Protein AF-X1QF77-F1 (afdb_monomer_lite)

Structure (mmCIF, N/CA/C/O backbone):
data_AF-X1QF77-F1
#
_entry.id   AF-X1QF77-F1
#
loop_
_atom_site.group_PDB
_atom_site.id
_atom_site.type_symbol
_atom_site.label_atom_id
_atom_site.label_alt_id
_atom_site.label_comp_id
_atom_site.label_asym_id
_atom_site.label_entity_id
_atom_site.label_seq_id
_atom_site.pdbx_PDB_ins_code
_atom_site.Cartn_x
_atom_site.Cartn_y
_atom_site.Cartn_z
_atom_site.occupancy
_atom_site.B_iso_or_equiv
_atom_site.auth_seq_id
_atom_site.auth_comp_id
_atom_site.auth_asym_id
_atom_site.auth_atom_id
_atom_site.pdbx_PDB_model_num
ATOM 1 N N . MET A 1 1 ? -20.630 5.624 12.684 1.00 80.31 1 MET A N 1
ATOM 2 C CA . MET A 1 1 ? -21.473 4.924 11.677 1.00 80.31 1 MET A CA 1
ATOM 3 C C . MET A 1 1 ? -20.720 3.749 11.057 1.00 80.31 1 MET A C 1
ATOM 5 O O . MET A 1 1 ? -19.498 3.780 11.029 1.00 80.31 1 MET A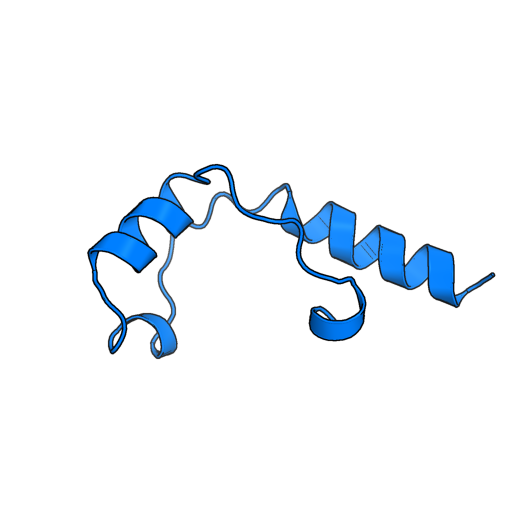 O 1
ATOM 9 N N . LEU A 1 2 ? -21.417 2.740 10.509 1.00 87.44 2 LEU A N 1
ATOM 10 C CA . LEU A 1 2 ? -20.802 1.536 9.911 1.00 87.44 2 LEU A CA 1
ATOM 11 C C . LEU A 1 2 ? -19.690 1.854 8.893 1.00 87.44 2 LEU A C 1
ATOM 13 O O . LEU A 1 2 ? -18.647 1.210 8.891 1.00 87.44 2 LEU A O 1
ATOM 17 N N . LYS A 1 3 ? -19.885 2.892 8.075 1.00 88.56 3 LYS A N 1
ATOM 18 C CA . LYS A 1 3 ? -18.897 3.356 7.095 1.00 88.56 3 LYS A CA 1
ATOM 19 C C . LYS A 1 3 ? -17.541 3.698 7.723 1.00 88.56 3 LYS A C 1
ATOM 21 O O . LYS A 1 3 ? -16.519 3.262 7.219 1.00 88.56 3 LYS A O 1
ATOM 26 N N . GLU A 1 4 ? -17.534 4.423 8.837 1.00 89.00 4 GLU A N 1
ATOM 27 C CA . GLU A 1 4 ? -16.299 4.843 9.516 1.00 89.00 4 GLU A CA 1
ATOM 28 C C . GLU A 1 4 ? -15.543 3.644 10.101 1.00 89.00 4 GLU A C 1
ATOM 30 O O . GLU A 1 4 ? -14.315 3.633 10.116 1.00 89.00 4 GLU A O 1
ATOM 35 N N . LEU A 1 5 ? -16.273 2.616 10.549 1.00 89.44 5 LEU A N 1
ATOM 36 C CA . LEU A 1 5 ? -15.682 1.363 11.024 1.00 89.44 5 LEU A CA 1
ATOM 37 C C . LEU A 1 5 ? -15.027 0.586 9.877 1.00 89.44 5 LEU A C 1
ATOM 39 O O . LEU A 1 5 ? -13.923 0.072 10.046 1.00 89.44 5 LEU A O 1
ATOM 43 N N . ILE A 1 6 ? -15.673 0.545 8.707 1.00 86.88 6 ILE A N 1
ATOM 44 C CA . ILE A 1 6 ? -15.119 -0.076 7.497 1.00 86.88 6 ILE A CA 1
ATOM 45 C C . ILE A 1 6 ? -13.880 0.693 7.020 1.00 86.88 6 ILE A C 1
ATOM 47 O O . ILE A 1 6 ? -12.842 0.086 6.763 1.00 86.88 6 ILE A O 1
ATOM 51 N N . ASP A 1 7 ? -13.956 2.024 6.961 1.00 88.75 7 ASP A N 1
ATOM 52 C CA . ASP A 1 7 ? -12.836 2.867 6.537 1.00 88.75 7 ASP A CA 1
ATOM 53 C C . ASP A 1 7 ? -11.628 2.683 7.471 1.00 88.75 7 ASP A C 1
ATOM 55 O O . ASP A 1 7 ? -10.496 2.505 7.014 1.00 88.75 7 ASP A O 1
ATOM 59 N N . LYS A 1 8 ? -11.868 2.640 8.789 1.00 86.62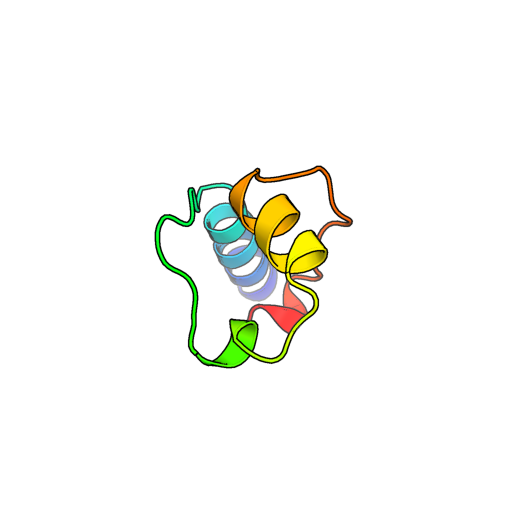 8 LYS A N 1
ATOM 60 C CA . LYS A 1 8 ? -10.828 2.381 9.792 1.00 86.62 8 LYS A CA 1
ATOM 61 C C . LYS A 1 8 ? -10.202 0.993 9.631 1.00 86.62 8 LYS A C 1
ATOM 63 O O . LYS A 1 8 ? -8.978 0.885 9.652 1.00 86.62 8 LYS A O 1
ATOM 68 N N . PHE A 1 9 ? -11.013 -0.043 9.407 1.00 87.56 9 PHE A N 1
ATOM 69 C CA . PHE A 1 9 ? -10.531 -1.410 9.198 1.00 87.56 9 PHE A CA 1
ATOM 70 C C . PHE A 1 9 ? -9.531 -1.500 8.036 1.00 87.56 9 PHE A C 1
ATOM 72 O O . PHE A 1 9 ? -8.446 -2.065 8.188 1.00 87.56 9 PHE A O 1
ATOM 79 N N . TYR A 1 10 ? -9.852 -0.897 6.889 1.00 83.38 10 TYR A N 1
ATOM 80 C CA . TYR A 1 10 ? -8.967 -0.920 5.722 1.00 83.38 10 TYR A CA 1
ATOM 81 C C . TYR A 1 10 ? -7.692 -0.088 5.913 1.00 83.38 10 TYR A C 1
ATOM 83 O O . TYR A 1 10 ? -6.611 -0.507 5.488 1.00 83.38 10 TYR A O 1
ATOM 91 N N . LEU A 1 11 ? -7.789 1.064 6.581 1.00 84.06 11 LEU A N 1
ATOM 92 C CA . LEU A 1 11 ? -6.627 1.905 6.883 1.00 84.06 11 LEU A CA 1
ATOM 93 C C . LEU A 1 11 ? -5.642 1.216 7.839 1.00 84.06 11 LEU A C 1
ATOM 95 O O . LEU A 1 11 ? -4.427 1.325 7.648 1.00 84.06 11 LEU A O 1
ATOM 99 N N . ASP A 1 12 ? -6.143 0.479 8.831 1.00 82.81 12 ASP A N 1
ATOM 100 C CA . ASP A 1 12 ? -5.308 -0.257 9.786 1.00 82.81 12 ASP A CA 1
ATOM 101 C C . ASP A 1 12 ? -4.603 -1.454 9.120 1.00 82.81 12 ASP A C 1
ATOM 103 O O . ASP A 1 12 ? -3.414 -1.687 9.349 1.00 82.81 12 ASP A O 1
ATOM 107 N N . GLN A 1 13 ? -5.277 -2.148 8.196 1.00 76.12 13 GLN A N 1
ATOM 108 C CA . GLN A 1 13 ? -4.691 -3.235 7.396 1.00 76.12 13 GLN A CA 1
ATOM 109 C C . GLN A 1 13 ? -3.560 -2.764 6.461 1.00 76.12 13 GLN A C 1
ATOM 111 O O . GLN A 1 13 ? -2.656 -3.537 6.134 1.00 76.12 13 GLN A O 1
ATOM 116 N N . GLN A 1 14 ? -3.571 -1.499 6.024 1.00 72.12 14 GLN A N 1
ATOM 117 C CA . GLN A 1 14 ? -2.537 -0.959 5.137 1.00 72.12 14 GLN A CA 1
ATOM 118 C C . GLN A 1 14 ? -1.185 -0.759 5.844 1.00 72.12 14 GLN A C 1
ATOM 120 O O . GLN A 1 14 ? -0.140 -0.864 5.197 1.00 72.12 14 GLN A O 1
ATOM 125 N N . LYS A 1 15 ? -1.186 -0.469 7.151 1.00 64.81 15 LYS A N 1
ATOM 126 C CA . LYS A 1 15 ? 0.035 -0.152 7.912 1.00 64.81 15 LYS A CA 1
ATOM 127 C C . LYS A 1 15 ? 0.921 -1.366 8.206 1.00 64.81 15 LYS A C 1
ATOM 129 O O . LYS A 1 15 ? 2.125 -1.194 8.330 1.00 64.81 15 LYS A O 1
ATOM 134 N N . ASN A 1 16 ? 0.351 -2.569 8.267 1.00 59.09 16 ASN A N 1
ATOM 135 C CA . ASN A 1 16 ? 1.043 -3.772 8.751 1.00 59.09 16 ASN A CA 1
ATOM 136 C C . ASN A 1 16 ? 1.537 -4.729 7.652 1.00 59.09 16 ASN A C 1
ATOM 138 O O . ASN A 1 16 ? 1.875 -5.874 7.940 1.00 59.09 16 ASN A O 1
ATOM 142 N N . LYS A 1 17 ? 1.591 -4.306 6.384 1.00 66.00 17 LYS A N 1
ATOM 143 C CA . LYS A 1 17 ? 2.105 -5.170 5.310 1.00 66.00 17 LYS A CA 1
ATOM 144 C C . LYS A 1 17 ? 3.593 -4.929 5.081 1.00 66.00 17 LYS A C 1
ATOM 146 O O . LYS A 1 17 ? 3.974 -4.155 4.207 1.00 66.00 17 LYS A O 1
ATOM 151 N N . GLU A 1 18 ? 4.438 -5.643 5.819 1.00 70.56 18 GLU A N 1
ATOM 152 C CA . GLU A 1 18 ? 5.769 -5.999 5.318 1.00 70.56 18 GLU A CA 1
ATOM 153 C C . GLU A 1 18 ? 5.576 -6.940 4.127 1.00 70.56 18 GLU A C 1
ATOM 155 O O . GLU A 1 18 ? 5.390 -8.151 4.251 1.00 70.56 18 GLU A O 1
ATOM 160 N N . GLN A 1 19 ? 5.485 -6.351 2.939 1.00 76.31 19 GLN A N 1
ATOM 161 C CA . GLN A 1 19 ? 5.255 -7.112 1.728 1.00 76.31 19 GLN A CA 1
ATOM 162 C C . GLN A 1 19 ? 6.555 -7.835 1.348 1.00 76.31 19 GLN A C 1
ATOM 164 O O . GLN A 1 19 ? 7.513 -7.200 0.934 1.00 76.31 19 GLN A O 1
ATOM 169 N N . THR A 1 20 ? 6.587 -9.163 1.483 1.00 81.94 20 THR A N 1
ATOM 170 C CA . THR A 1 20 ? 7.745 -10.016 1.134 1.00 81.94 20 THR A CA 1
ATOM 171 C C . THR A 1 20 ? 7.642 -10.639 -0.259 1.00 81.94 20 THR A C 1
ATOM 173 O O . THR A 1 20 ? 8.595 -11.234 -0.754 1.00 81.94 20 THR A O 1
ATOM 176 N N . ARG A 1 21 ? 6.487 -10.489 -0.920 1.00 85.50 21 ARG A N 1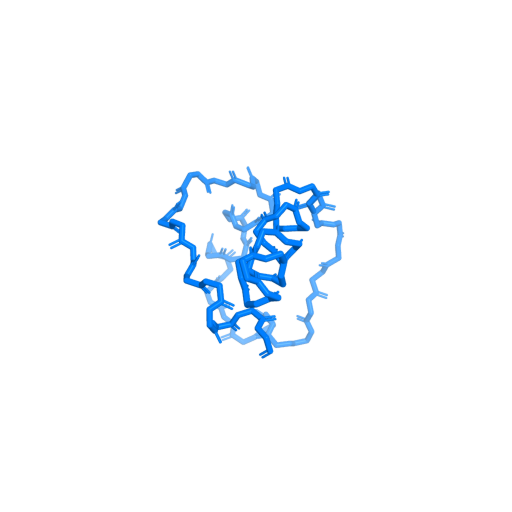
ATOM 177 C CA . ARG A 1 21 ? 6.188 -11.039 -2.251 1.00 85.50 21 ARG A CA 1
ATOM 178 C C . ARG A 1 21 ? 5.715 -9.933 -3.184 1.00 85.50 21 ARG A C 1
ATOM 180 O O . ARG A 1 21 ? 4.955 -9.063 -2.759 1.00 85.50 21 ARG A O 1
ATOM 187 N N . PHE A 1 22 ? 6.124 -9.956 -4.449 1.00 83.75 22 PHE A N 1
ATOM 188 C CA . PHE A 1 22 ? 5.602 -9.029 -5.460 1.00 83.75 22 PHE A CA 1
ATOM 189 C C . PHE A 1 22 ? 4.428 -9.680 -6.196 1.00 83.75 22 PHE A C 1
ATOM 191 O O . PHE A 1 22 ? 4.358 -10.902 -6.309 1.00 83.75 22 PHE A O 1
ATOM 198 N N . TYR A 1 23 ? 3.484 -8.869 -6.668 1.00 87.12 23 TYR A N 1
ATOM 199 C CA . TYR A 1 23 ? 2.386 -9.362 -7.499 1.00 87.12 23 TYR A CA 1
ATOM 200 C C . TYR A 1 23 ? 2.802 -9.363 -8.971 1.00 87.12 23 TYR A C 1
ATOM 202 O O . TYR A 1 23 ? 3.619 -8.542 -9.379 1.00 87.12 23 TYR A O 1
ATOM 210 N N . ILE A 1 24 ? 2.175 -10.202 -9.800 1.00 90.38 24 ILE A N 1
ATOM 211 C CA . ILE A 1 24 ? 2.373 -10.175 -11.264 1.00 90.38 24 ILE A CA 1
ATOM 212 C C . ILE A 1 24 ? 2.070 -8.774 -11.828 1.00 90.38 24 ILE A C 1
ATOM 214 O O . ILE A 1 24 ? 2.757 -8.295 -12.723 1.00 90.38 24 ILE A O 1
ATOM 218 N N . THR A 1 25 ? 1.119 -8.051 -11.230 1.00 88.69 25 THR A N 1
ATOM 219 C CA . THR A 1 25 ? 0.795 -6.658 -11.585 1.00 88.69 25 THR A CA 1
ATOM 220 C C . THR A 1 25 ? 1.919 -5.657 -11.300 1.00 88.69 25 THR A C 1
ATOM 222 O O . THR A 1 25 ? 1.876 -4.534 -11.800 1.00 88.69 25 THR A O 1
ATOM 225 N N . ASP A 1 26 ? 2.921 -6.021 -10.500 1.00 89.25 26 ASP A N 1
ATOM 226 C CA . ASP A 1 26 ? 4.119 -5.212 -10.279 1.00 89.25 26 ASP A CA 1
ATOM 227 C C . ASP A 1 26 ? 5.223 -5.516 -11.318 1.00 89.25 26 ASP A C 1
ATOM 229 O O . ASP A 1 26 ? 6.104 -4.681 -11.501 1.00 89.25 26 ASP A O 1
ATOM 233 N N . ALA A 1 27 ? 5.151 -6.637 -12.056 1.00 88.38 27 ALA A N 1
ATOM 234 C CA . ALA A 1 27 ? 6.177 -7.069 -13.018 1.00 88.38 27 ALA A CA 1
ATOM 235 C C . ALA A 1 27 ? 6.300 -6.171 -14.268 1.00 88.38 27 ALA A C 1
ATOM 237 O O . ALA A 1 27 ? 7.321 -6.204 -14.945 1.00 88.38 27 ALA A O 1
ATOM 238 N N . GLY A 1 28 ? 5.291 -5.342 -14.555 1.00 88.12 28 GLY A N 1
ATOM 239 C CA . GLY A 1 28 ? 5.326 -4.334 -15.627 1.00 88.12 28 GLY A CA 1
ATOM 240 C C . GLY A 1 28 ? 5.578 -2.902 -15.142 1.00 88.12 28 GLY A C 1
ATOM 241 O O . GLY A 1 28 ? 5.547 -1.968 -15.938 1.00 88.12 28 GLY A O 1
ATOM 242 N N . LYS A 1 29 ? 5.770 -2.693 -13.834 1.00 90.75 29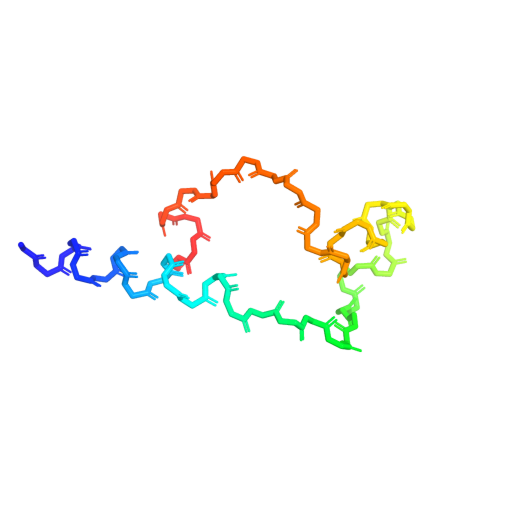 LYS A N 1
ATOM 243 C CA . LYS A 1 29 ? 5.979 -1.356 -13.261 1.00 90.75 29 LYS A CA 1
ATOM 244 C C . LYS A 1 29 ? 7.461 -1.017 -13.184 1.00 90.75 29 LYS A C 1
ATOM 246 O O . LYS A 1 29 ? 8.327 -1.883 -13.228 1.00 90.75 29 LYS A O 1
ATOM 251 N N . CYS A 1 30 ? 7.749 0.269 -12.982 1.00 92.69 30 CYS A N 1
ATOM 252 C CA . CYS A 1 30 ? 9.103 0.734 -12.706 1.00 92.69 30 CYS A CA 1
ATOM 253 C C . CYS A 1 30 ? 9.702 -0.029 -11.501 1.00 92.69 30 CYS A C 1
ATOM 255 O O . CYS A 1 30 ? 9.153 0.079 -10.396 1.00 92.69 30 CYS A O 1
ATOM 257 N N . PRO A 1 31 ? 10.847 -0.726 -11.656 1.00 92.12 31 PRO A N 1
ATOM 258 C CA . PRO A 1 31 ? 11.469 -1.492 -10.573 1.00 92.12 31 PRO A CA 1
ATOM 259 C C . PRO A 1 31 ? 11.768 -0.648 -9.332 1.00 92.12 31 PRO A C 1
ATOM 261 O O . PRO A 1 31 ? 11.637 -1.119 -8.206 1.00 92.12 31 PRO A O 1
ATOM 264 N N . ARG A 1 32 ? 12.091 0.639 -9.519 1.00 91.81 32 ARG A N 1
ATOM 265 C CA . ARG A 1 32 ? 12.318 1.589 -8.421 1.00 91.81 32 ARG A CA 1
ATOM 266 C C . ARG A 1 32 ? 11.052 1.845 -7.599 1.00 91.81 32 ARG A C 1
ATOM 268 O O . ARG A 1 32 ? 11.125 1.931 -6.375 1.00 91.81 32 ARG A O 1
ATOM 275 N N . ALA A 1 33 ? 9.893 1.940 -8.249 1.00 89.38 33 ALA A N 1
ATOM 276 C CA . ALA A 1 33 ? 8.615 2.088 -7.556 1.00 89.38 33 ALA A CA 1
ATOM 277 C C . ALA A 1 33 ? 8.270 0.825 -6.753 1.00 89.38 33 ALA A C 1
ATOM 279 O O . ALA A 1 33 ? 7.806 0.922 -5.616 1.00 89.38 33 ALA A O 1
ATOM 280 N N . VAL A 1 34 ? 8.557 -0.353 -7.317 1.00 89.06 34 VAL A N 1
ATOM 281 C CA . VAL A 1 34 ? 8.416 -1.633 -6.614 1.00 89.06 34 VAL A CA 1
ATOM 282 C C . VAL A 1 34 ? 9.353 -1.665 -5.405 1.00 89.06 34 VAL A C 1
ATOM 284 O O . VAL A 1 34 ? 8.885 -1.845 -4.289 1.00 89.06 34 VAL A O 1
ATOM 287 N N . PHE A 1 35 ? 10.639 -1.358 -5.568 1.00 89.94 35 PHE A N 1
ATOM 288 C CA . PHE A 1 35 ? 11.607 -1.306 -4.468 1.00 89.94 35 PHE A CA 1
ATOM 289 C C . PHE A 1 35 ? 11.146 -0.426 -3.291 1.00 89.94 35 PHE A C 1
ATOM 291 O O . PHE A 1 35 ? 11.162 -0.866 -2.141 1.00 89.94 35 PHE A O 1
ATOM 298 N N . PHE A 1 36 ? 10.667 0.794 -3.557 1.00 89.06 36 PHE A N 1
ATOM 299 C CA . PHE A 1 36 ? 10.180 1.684 -2.495 1.00 89.06 36 PHE A CA 1
ATOM 300 C C . PHE A 1 36 ? 8.909 1.182 -1.805 1.00 89.06 36 PHE A C 1
ATOM 302 O O . PHE A 1 36 ? 8.748 1.394 -0.602 1.00 89.06 36 PHE A O 1
ATOM 309 N N . LYS A 1 37 ? 8.028 0.487 -2.534 1.00 85.81 37 LYS A N 1
ATOM 310 C CA . LYS A 1 37 ? 6.859 -0.189 -1.955 1.00 85.81 37 LYS A CA 1
ATOM 311 C C . LYS A 1 37 ? 7.289 -1.255 -0.942 1.00 85.81 37 LYS A C 1
ATOM 313 O O . LYS A 1 37 ? 6.715 -1.306 0.138 1.00 85.81 37 LYS A O 1
ATOM 318 N N . PHE A 1 38 ? 8.315 -2.048 -1.259 1.00 86.62 38 PHE A N 1
ATOM 319 C CA . PHE A 1 38 ? 8.877 -3.056 -0.348 1.00 86.62 38 PHE A CA 1
ATOM 320 C C . PHE A 1 38 ? 9.560 -2.441 0.877 1.00 86.62 38 PHE A C 1
ATOM 322 O O . PHE A 1 38 ? 9.473 -2.983 1.972 1.00 86.62 38 PHE A O 1
ATOM 329 N N . LYS A 1 39 ? 10.217 -1.289 0.717 1.00 87.62 39 LYS A N 1
ATOM 330 C CA . LYS A 1 39 ? 10.868 -0.566 1.821 1.00 87.62 39 LYS A CA 1
ATOM 331 C C . LYS A 1 39 ? 9.902 0.232 2.700 1.00 87.62 39 LYS A C 1
ATOM 333 O O . LYS A 1 39 ? 10.368 0.979 3.553 1.00 87.62 39 LYS A O 1
ATOM 338 N N . ASN A 1 40 ? 8.587 0.106 2.484 1.00 81.62 40 ASN A N 1
ATOM 339 C CA . ASN A 1 40 ? 7.562 0.905 3.161 1.00 81.62 40 ASN A CA 1
ATOM 340 C C . ASN A 1 40 ? 7.911 2.402 3.185 1.00 81.62 40 ASN A C 1
ATOM 342 O O . ASN A 1 40 ? 7.709 3.095 4.182 1.00 81.62 40 ASN A O 1
ATOM 346 N N . ALA A 1 41 ? 8.442 2.906 2.065 1.00 85.19 41 ALA A N 1
ATOM 347 C CA . ALA A 1 41 ? 8.821 4.304 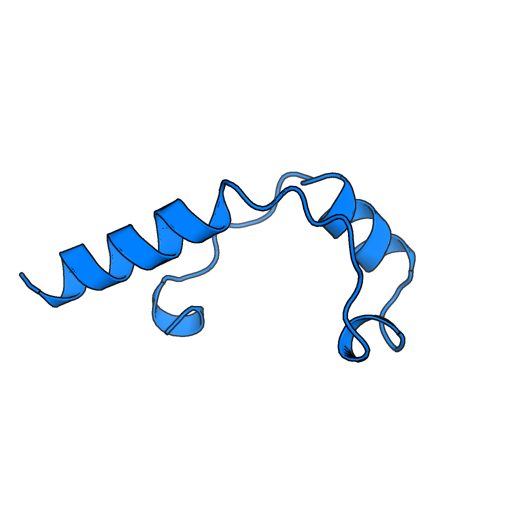1.952 1.00 85.19 41 ALA A CA 1
ATOM 348 C C . ALA A 1 41 ? 7.605 5.214 2.220 1.00 85.19 41 ALA A C 1
ATOM 350 O O . ALA A 1 41 ? 6.476 4.865 1.843 1.00 85.19 41 ALA A O 1
ATOM 351 N N . PRO A 1 42 ? 7.810 6.383 2.855 1.00 81.12 42 PRO A N 1
ATOM 352 C CA . PRO A 1 42 ? 6.728 7.307 3.154 1.00 81.12 42 PRO A CA 1
ATOM 353 C C . PRO A 1 42 ? 6.000 7.699 1.865 1.00 81.12 42 PRO A C 1
ATOM 355 O O . PRO A 1 42 ? 6.593 8.161 0.892 1.00 81.12 42 PRO A O 1
ATOM 358 N N . ARG A 1 43 ? 4.685 7.489 1.864 1.00 80.50 43 ARG A N 1
ATOM 359 C CA . ARG A 1 43 ? 3.787 7.742 0.734 1.00 80.50 43 ARG A CA 1
ATOM 360 C C . ARG A 1 43 ? 2.538 8.453 1.229 1.00 80.50 43 ARG A C 1
ATOM 362 O O . ARG A 1 43 ? 2.186 8.348 2.405 1.00 80.50 43 ARG A O 1
ATOM 369 N N . LYS A 1 44 ? 1.850 9.164 0.330 1.00 81.12 44 LYS A N 1
ATOM 370 C CA . LYS A 1 44 ? 0.543 9.750 0.654 1.00 81.12 44 LYS A CA 1
ATOM 371 C C . LYS A 1 44 ? -0.397 8.647 1.143 1.00 81.12 44 LYS A C 1
ATOM 373 O O . LYS A 1 44 ? -0.417 7.550 0.578 1.00 81.12 44 LYS A O 1
ATOM 378 N N . LYS A 1 45 ? -1.156 8.944 2.203 1.00 75.94 45 LYS A N 1
ATOM 379 C CA . LYS A 1 45 ? -2.204 8.043 2.693 1.00 75.94 45 LYS A CA 1
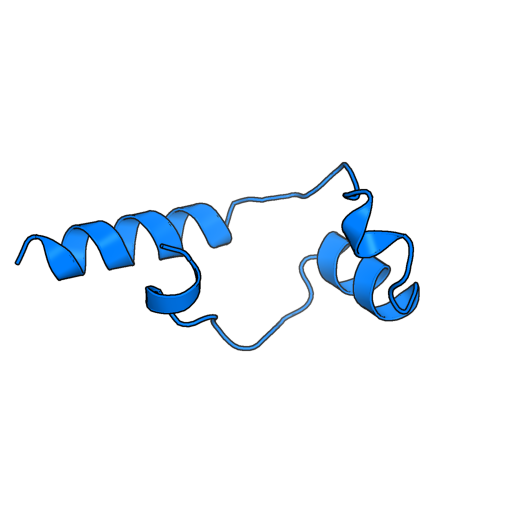ATOM 380 C C . LYS A 1 45 ? -3.196 7.811 1.557 1.00 75.94 45 LYS A C 1
ATOM 382 O O . LYS A 1 45 ? -3.615 8.770 0.911 1.00 75.94 45 LYS A O 1
ATOM 387 N N . MET A 1 46 ? -3.508 6.547 1.293 1.00 77.44 46 MET A N 1
ATOM 388 C CA . MET A 1 46 ? -4.537 6.213 0.314 1.00 77.44 46 MET A CA 1
ATOM 389 C C . MET A 1 46 ? -5.905 6.451 0.946 1.00 77.44 46 MET A C 1
ATOM 391 O O . MET A 1 46 ? -6.071 6.270 2.152 1.00 77.44 46 MET A O 1
ATOM 395 N N . ASP A 1 47 ? -6.863 6.889 0.138 1.00 77.56 47 ASP A N 1
ATOM 396 C CA . ASP A 1 47 ? -8.242 7.049 0.587 1.00 77.56 47 ASP A CA 1
ATOM 397 C C . ASP A 1 47 ? -8.854 5.662 0.846 1.00 77.56 47 ASP A C 1
ATOM 399 O O . ASP A 1 47 ? -8.661 4.734 0.054 1.00 77.56 47 ASP A O 1
ATOM 403 N N . ALA A 1 48 ? -9.602 5.526 1.941 1.00 75.25 48 ALA A N 1
ATOM 404 C CA . ALA A 1 48 ? -10.282 4.289 2.311 1.00 75.25 48 ALA A CA 1
ATOM 405 C C . ALA A 1 48 ? -11.253 3.813 1.218 1.00 75.25 48 ALA A C 1
ATOM 407 O O . ALA A 1 48 ? -11.420 2.612 1.023 1.00 75.25 48 ALA A O 1
ATOM 408 N N . ARG A 1 49 ? -11.809 4.736 0.419 1.00 74.44 49 ARG A N 1
ATOM 409 C CA . ARG A 1 49 ? -12.660 4.393 -0.735 1.00 74.44 49 ARG A CA 1
ATOM 410 C C . ARG A 1 49 ? -11.958 3.549 -1.797 1.00 74.44 49 ARG A C 1
ATOM 412 O O . ARG A 1 49 ? -12.626 2.793 -2.485 1.00 74.44 49 ARG A O 1
ATOM 419 N N . ILE A 1 50 ? -10.643 3.701 -1.947 1.00 73.94 50 ILE A N 1
ATOM 420 C CA . ILE A 1 50 ? -9.841 2.982 -2.951 1.00 73.94 50 ILE A CA 1
ATOM 421 C C . ILE A 1 50 ? -9.465 1.579 -2.440 1.00 73.94 50 ILE A C 1
ATOM 423 O O . ILE A 1 50 ? -9.058 0.719 -3.214 1.00 73.94 50 ILE A O 1
ATOM 427 N N . LEU A 1 51 ? -9.579 1.350 -1.128 1.00 69.56 51 LEU A N 1
ATOM 428 C CA . LEU A 1 51 ? -9.240 0.090 -0.468 1.00 69.56 51 LEU A CA 1
ATOM 429 C C . LEU A 1 51 ? -10.425 -0.888 -0.365 1.00 69.56 51 LEU A C 1
ATOM 431 O O . LEU A 1 51 ? -10.191 -2.044 -0.011 1.00 69.56 51 LEU A O 1
ATOM 435 N N . ARG A 1 52 ? -11.654 -0.419 -0.628 1.00 66.88 52 ARG A N 1
ATOM 436 C CA . ARG A 1 52 ? -12.898 -1.202 -0.595 1.00 66.88 52 ARG A CA 1
ATOM 437 C C . ARG A 1 52 ? -13.116 -2.005 -1.876 1.00 66.88 52 ARG A C 1
ATOM 439 O O . ARG A 1 52 ? -12.762 -1.497 -2.959 1.00 66.88 52 ARG A O 1
#

Sequence (52 aa):
MLKELIDKFYLDQQKNKEQTRFYITDAGKCPRAVFFKFKNAPRKKMDARILR

Secondary structure (DSSP, 8-state):
-HHHHHHHHHHHHHHT----S--GGGTTS-HHHHHHHHTT---PPPPHHHH-

Organism: NCBI:txid412755

pLDDT: mean 82.47, std 7.93, range [59.09, 92.69]

Radius of gyration: 13.04 Å; chains: 1; bounding box: 34×21×27 Å

Foldseek 3Di:
DVVVVLLVVQQVVVVPDLDPDDDPVCVPPDVVVVVCVNVVPDDPRDGSVVSD